Protein AF-A0AAD6D217-F1 (afdb_monomer_lite)

Secondary structure (DSSP, 8-state):
------SSGGG----HHHHHHHHHHHHHHHHHHHHTTSGGGG-TTTSS-TTTTTS----SSPPPEEEEEE-TTT--EEEEE-HHHHHHTTGGGPPTT------------TTSTTS--

Radius of gyration: 23.37 Å; chains: 1; bounding box: 43×24×80 Å

Sequence (117 aa):
MGLDFPTNRNGWQFDLVGLLAVIGESIIDEIVQPLTPSPSTLLPRLLLAPHAFIRPSRRTALLSTPITGAGVYSGATIDSIPYFAAMVHQVDLFQPYEFQGMTIKLKLDRFHLQIAN

pLDDT: mean 70.16, std 13.77, range [34.38, 88.94]

Structure (mmCIF, N/CA/C/O backbone):
data_AF-A0AAD6D217-F1
#
_entry.id   AF-A0AAD6D217-F1
#
loop_
_atom_site.group_PDB
_atom_site.id
_atom_site.type_symbol
_atom_site.label_atom_id
_atom_site.label_alt_id
_atom_site.label_comp_id
_atom_site.label_asym_id
_atom_site.label_entity_id
_atom_site.label_seq_id
_atom_site.pdbx_PDB_ins_code
_atom_site.Cartn_x
_atom_site.Cartn_y
_atom_site.Cartn_z
_atom_site.occupancy
_atom_site.B_iso_or_equiv
_atom_site.auth_seq_id
_atom_site.auth_comp_id
_atom_site.auth_asym_id
_atom_site.auth_atom_id
_atom_site.pdbx_PDB_model_num
ATOM 1 N N . MET A 1 1 ? 22.835 13.083 -36.830 1.00 34.38 1 MET A N 1
ATOM 2 C CA . MET A 1 1 ? 23.386 11.726 -36.633 1.00 34.38 1 MET A CA 1
ATOM 3 C C . MET A 1 1 ? 22.270 10.763 -37.010 1.00 34.38 1 MET A C 1
ATOM 5 O O . MET A 1 1 ? 21.257 10.760 -36.325 1.00 34.38 1 MET A O 1
ATOM 9 N N . GLY A 1 2 ? 22.348 10.151 -38.195 1.00 45.81 2 GLY A N 1
ATOM 10 C CA . GLY A 1 2 ? 21.260 9.356 -38.782 1.00 45.81 2 GLY A CA 1
ATOM 11 C C . GLY A 1 2 ? 21.319 7.902 -38.325 1.00 45.81 2 GLY A C 1
ATOM 12 O O . GLY A 1 2 ? 22.410 7.374 -38.129 1.00 45.81 2 GLY A O 1
ATOM 13 N N . LEU A 1 3 ? 20.156 7.284 -38.122 1.00 45.91 3 LEU A N 1
ATOM 14 C CA . LEU A 1 3 ? 20.045 5.856 -37.836 1.00 45.91 3 LEU A CA 1
ATOM 15 C C . LEU A 1 3 ? 20.315 5.079 -39.131 1.00 45.91 3 LEU A C 1
ATOM 17 O O . LEU A 1 3 ? 19.545 5.191 -40.084 1.00 45.91 3 LEU A O 1
ATOM 21 N N . ASP A 1 4 ? 21.418 4.334 -39.163 1.00 56.88 4 ASP A N 1
ATOM 22 C CA . ASP A 1 4 ? 21.770 3.436 -40.264 1.00 56.88 4 ASP A CA 1
ATOM 23 C C . ASP A 1 4 ? 21.042 2.101 -40.065 1.00 56.88 4 ASP A C 1
ATOM 25 O O . ASP A 1 4 ? 21.301 1.372 -39.103 1.00 56.88 4 ASP A O 1
ATOM 29 N N . PHE A 1 5 ? 20.095 1.788 -40.950 1.00 61.22 5 PHE A N 1
ATOM 30 C CA . PHE A 1 5 ? 19.347 0.533 -40.898 1.00 61.22 5 PHE A CA 1
ATOM 31 C C . PHE A 1 5 ? 20.015 -0.522 -41.794 1.00 61.22 5 PHE A C 1
ATOM 33 O O . PHE A 1 5 ? 20.259 -0.256 -42.975 1.00 61.22 5 PHE A O 1
ATOM 40 N N . PRO A 1 6 ? 20.301 -1.733 -41.281 1.00 66.31 6 PRO A N 1
ATOM 41 C CA . PRO A 1 6 ? 21.005 -2.755 -42.043 1.00 66.31 6 PRO A CA 1
ATOM 42 C C . PRO A 1 6 ? 20.134 -3.322 -43.175 1.00 66.31 6 PRO A C 1
ATOM 44 O O . PRO A 1 6 ? 19.036 -3.832 -42.956 1.00 66.31 6 PRO A O 1
ATOM 47 N N . THR A 1 7 ? 20.665 -3.300 -44.396 1.00 70.75 7 THR A N 1
ATOM 48 C CA . THR A 1 7 ? 20.036 -3.819 -45.628 1.00 70.75 7 THR A CA 1
ATOM 49 C C . THR A 1 7 ? 20.227 -5.327 -45.842 1.00 70.75 7 THR A C 1
ATOM 51 O O . THR A 1 7 ? 19.642 -5.896 -46.761 1.00 70.75 7 THR A O 1
ATOM 54 N N . ASN A 1 8 ? 21.013 -6.002 -44.994 1.00 70.94 8 ASN A N 1
ATOM 55 C CA . ASN A 1 8 ? 21.295 -7.440 -45.068 1.00 70.94 8 ASN A CA 1
ATOM 56 C C . ASN A 1 8 ? 20.898 -8.143 -43.755 1.00 70.94 8 ASN A C 1
ATOM 58 O O . ASN A 1 8 ? 21.164 -7.625 -42.670 1.00 70.94 8 ASN A O 1
ATOM 62 N N . ARG A 1 9 ? 20.312 -9.349 -43.843 1.00 62.12 9 ARG A N 1
ATOM 63 C CA . ARG A 1 9 ? 19.918 -10.195 -42.696 1.00 62.12 9 ARG A CA 1
ATOM 64 C C . ARG A 1 9 ? 21.067 -10.506 -41.729 1.00 62.12 9 ARG A C 1
ATOM 66 O O . ARG A 1 9 ? 20.810 -10.685 -40.547 1.00 62.12 9 ARG A O 1
ATOM 73 N N . ASN A 1 10 ? 22.317 -10.509 -42.193 1.00 65.44 10 ASN A N 1
ATOM 74 C CA . ASN A 1 10 ? 23.490 -10.751 -41.340 1.00 65.44 10 ASN A CA 1
ATOM 75 C C . ASN A 1 10 ? 23.920 -9.527 -40.504 1.00 65.44 10 ASN A C 1
ATOM 77 O O . ASN A 1 10 ? 24.786 -9.659 -39.647 1.00 65.44 10 ASN A O 1
ATOM 81 N N . GLY A 1 11 ? 23.349 -8.343 -40.757 1.00 60.75 11 GLY A N 1
ATOM 82 C CA . GLY A 1 11 ? 23.622 -7.108 -40.007 1.00 60.75 11 GLY A CA 1
ATOM 83 C C . GLY A 1 11 ?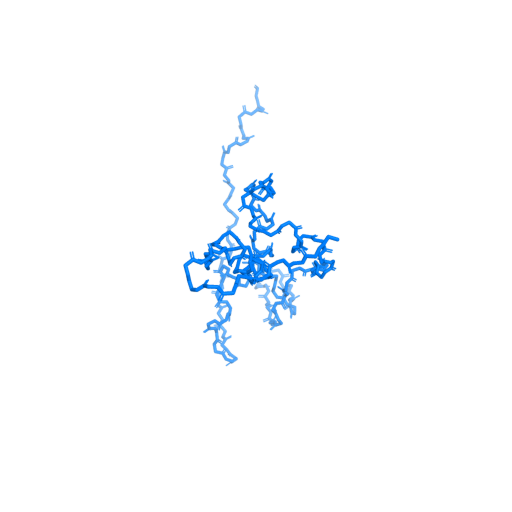 22.617 -6.824 -38.888 1.00 60.75 11 GLY A C 1
ATOM 84 O O . GLY A 1 11 ? 22.680 -5.771 -38.260 1.00 60.75 11 GLY A O 1
ATOM 85 N N . TRP A 1 12 ? 21.664 -7.732 -38.658 1.00 63.09 12 TRP A N 1
ATOM 86 C CA . TRP A 1 12 ? 20.680 -7.606 -37.588 1.00 63.09 12 TRP A CA 1
ATOM 87 C C . TRP A 1 12 ? 21.344 -7.965 -36.259 1.00 63.09 12 TRP A C 1
ATOM 89 O O . TRP A 1 12 ? 21.404 -9.126 -35.865 1.00 63.09 12 TRP A O 1
ATOM 99 N N . GLN A 1 13 ? 21.865 -6.954 -35.573 1.00 64.06 13 GLN A N 1
ATOM 100 C CA . GLN A 1 13 ? 22.275 -7.081 -34.181 1.00 64.06 13 GLN A CA 1
ATOM 101 C C . GLN A 1 13 ? 21.034 -6.978 -33.290 1.00 64.06 13 GLN A C 1
ATOM 103 O O . GLN A 1 13 ? 20.291 -5.999 -33.347 1.00 64.06 13 GLN A O 1
ATOM 108 N N . PHE A 1 14 ? 20.780 -8.015 -32.494 1.00 63.69 14 PHE A N 1
ATOM 109 C CA . PHE A 1 14 ? 19.728 -7.970 -31.489 1.00 63.69 14 PHE A CA 1
ATOM 110 C C . PHE A 1 14 ? 20.190 -7.051 -30.360 1.00 63.69 14 PHE A C 1
ATOM 112 O O . PHE A 1 14 ? 21.090 -7.405 -29.597 1.00 63.69 14 PHE A O 1
ATOM 119 N N . ASP A 1 15 ? 19.595 -5.863 -30.273 1.00 71.44 15 ASP A N 1
ATOM 120 C CA . ASP A 1 15 ? 19.828 -4.931 -29.174 1.00 71.44 15 ASP A CA 1
ATOM 121 C C . ASP A 1 15 ? 19.128 -5.441 -27.905 1.00 71.44 15 ASP A C 1
ATOM 123 O O . ASP A 1 15 ? 18.071 -4.962 -27.493 1.00 71.44 15 ASP A O 1
ATOM 127 N N . LEU A 1 16 ? 19.710 -6.488 -27.313 1.00 73.06 16 LEU A N 1
ATOM 128 C CA . LEU A 1 16 ? 19.253 -7.114 -26.074 1.00 73.06 16 LEU A CA 1
ATOM 129 C C . LEU A 1 16 ? 19.161 -6.090 -24.941 1.00 73.06 16 LEU A C 1
ATOM 131 O O . LEU A 1 16 ? 18.254 -6.170 -24.119 1.00 73.06 16 LEU A O 1
ATOM 135 N N . VAL A 1 17 ? 20.093 -5.136 -24.898 1.00 67.56 17 VAL A N 1
ATOM 136 C CA . VAL A 1 17 ? 20.142 -4.098 -23.865 1.00 67.56 17 VAL A CA 1
ATOM 137 C C . VAL A 1 17 ? 18.995 -3.111 -24.057 1.00 67.56 17 VAL A C 1
ATOM 139 O O . VAL A 1 17 ? 18.313 -2.801 -23.084 1.00 67.56 17 VAL A O 1
ATOM 142 N N . GLY A 1 18 ? 18.716 -2.687 -25.293 1.00 70.88 18 GLY A N 1
ATOM 143 C CA . GLY A 1 18 ? 17.539 -1.881 -25.621 1.00 70.88 18 GLY A CA 1
ATO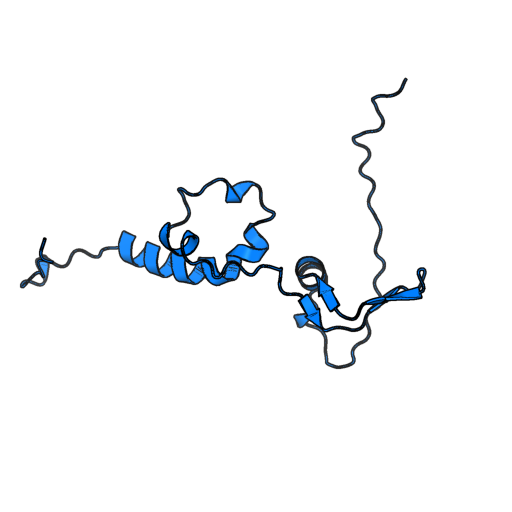M 144 C C . GLY A 1 18 ? 16.226 -2.593 -25.297 1.00 70.88 18 GLY A C 1
ATOM 145 O O . GLY A 1 18 ? 15.333 -1.999 -24.693 1.00 70.88 18 GLY A O 1
ATOM 146 N N . LEU A 1 19 ? 16.119 -3.890 -25.603 1.00 74.12 19 LEU A N 1
ATOM 147 C CA . LEU A 1 19 ? 14.931 -4.682 -25.271 1.00 74.12 19 LEU A CA 1
ATOM 148 C C . LEU A 1 19 ? 14.738 -4.815 -23.757 1.00 74.12 19 LEU A C 1
ATOM 150 O O . LEU A 1 19 ? 13.633 -4.646 -23.247 1.00 74.12 19 LEU A O 1
ATOM 154 N N . LEU A 1 20 ? 15.821 -5.089 -23.033 1.00 75.19 20 LEU A N 1
ATOM 155 C CA . LEU A 1 20 ? 15.809 -5.221 -21.582 1.00 75.19 20 LEU A CA 1
ATOM 156 C C . LEU A 1 20 ? 15.509 -3.877 -20.901 1.00 75.19 20 LEU A C 1
ATOM 158 O O . LEU A 1 20 ? 14.846 -3.860 -19.868 1.00 75.19 20 LEU A O 1
ATOM 162 N N . ALA A 1 21 ? 15.936 -2.758 -21.492 1.00 74.62 21 ALA A N 1
ATOM 163 C CA . ALA A 1 21 ? 15.598 -1.414 -21.034 1.00 74.62 21 ALA A CA 1
ATOM 164 C C . ALA A 1 21 ? 14.101 -1.112 -21.196 1.00 74.62 21 ALA A C 1
ATOM 166 O O . ALA A 1 21 ? 13.470 -0.656 -20.245 1.00 74.62 21 ALA A O 1
ATOM 167 N N . VAL A 1 22 ? 13.513 -1.433 -22.354 1.00 71.19 22 VAL A N 1
ATOM 168 C CA . VAL A 1 22 ? 12.070 -1.253 -22.612 1.00 71.19 22 VAL A CA 1
ATOM 169 C C . VAL A 1 22 ? 11.223 -2.154 -21.708 1.00 71.19 22 VAL A C 1
ATOM 171 O O . VAL A 1 22 ? 10.227 -1.710 -21.139 1.00 71.19 22 VAL A O 1
ATOM 174 N N . ILE 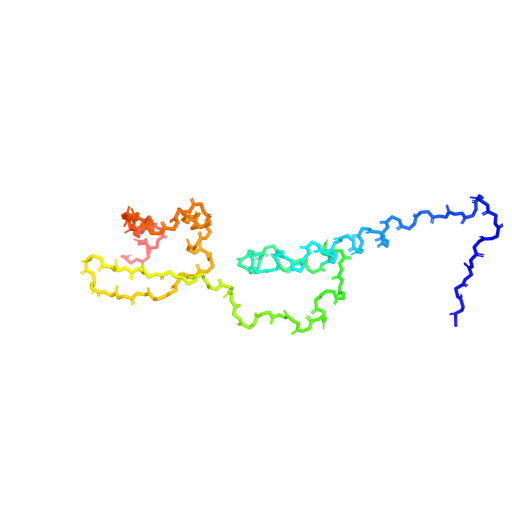A 1 23 ? 11.637 -3.409 -21.515 1.00 76.81 23 ILE A N 1
ATOM 175 C CA . ILE A 1 23 ? 10.979 -4.335 -20.581 1.00 76.81 23 ILE A CA 1
ATOM 176 C C . ILE A 1 23 ? 11.127 -3.832 -19.137 1.00 76.81 23 ILE A C 1
ATOM 178 O O . ILE A 1 23 ? 10.161 -3.833 -18.377 1.00 76.81 23 ILE A O 1
ATOM 182 N N . GLY A 1 24 ? 12.318 -3.362 -18.761 1.00 70.50 24 GLY A N 1
ATOM 183 C CA . GLY A 1 24 ? 12.601 -2.817 -17.436 1.00 70.50 24 GLY A CA 1
ATOM 184 C C . GLY A 1 24 ? 11.783 -1.565 -17.116 1.00 70.50 24 GLY A C 1
ATOM 185 O O . GLY A 1 24 ? 11.299 -1.434 -15.996 1.00 70.50 24 GLY A O 1
ATOM 186 N N . GLU A 1 25 ? 11.571 -0.677 -18.091 1.00 70.38 25 GLU A N 1
ATOM 187 C CA . GLU A 1 25 ? 10.709 0.503 -17.945 1.00 70.38 25 GLU A CA 1
ATOM 188 C C . GLU A 1 25 ? 9.255 0.112 -17.651 1.00 70.38 25 GLU A C 1
ATOM 190 O O . GLU A 1 25 ? 8.661 0.653 -16.719 1.00 70.38 25 GLU A O 1
ATOM 195 N N . SER A 1 26 ? 8.706 -0.868 -18.379 1.00 67.94 26 SER A N 1
ATOM 196 C CA . SER A 1 26 ? 7.332 -1.344 -18.161 1.00 67.94 26 SER A CA 1
ATOM 197 C C . SER A 1 26 ? 7.135 -1.991 -16.791 1.00 67.94 26 SER A C 1
ATOM 199 O O . SER A 1 26 ? 6.060 -1.869 -16.216 1.00 67.94 26 SER A O 1
ATOM 201 N N . ILE A 1 27 ? 8.145 -2.697 -16.279 1.00 68.50 27 ILE A N 1
ATOM 202 C CA . ILE A 1 27 ? 8.057 -3.378 -14.982 1.00 68.50 27 ILE A CA 1
ATOM 203 C C . ILE A 1 27 ? 8.133 -2.356 -13.842 1.00 68.50 27 ILE A C 1
ATOM 205 O O . ILE A 1 27 ? 7.389 -2.461 -12.871 1.00 68.50 27 ILE A O 1
ATOM 209 N N . ILE A 1 28 ? 9.008 -1.350 -13.957 1.00 66.75 28 ILE A N 1
ATOM 210 C CA . ILE A 1 28 ? 9.269 -0.380 -12.885 1.00 66.75 28 ILE A CA 1
ATOM 211 C C . ILE A 1 28 ? 8.071 0.519 -12.570 1.00 66.75 28 ILE A C 1
ATOM 213 O O . ILE A 1 28 ? 7.894 0.866 -11.402 1.00 66.75 28 ILE A O 1
ATOM 217 N N . ASP A 1 29 ? 7.231 0.848 -13.553 1.00 67.50 29 ASP A N 1
ATOM 218 C CA . ASP A 1 29 ? 6.043 1.692 -13.340 1.00 67.50 29 ASP A CA 1
ATOM 219 C C . ASP A 1 29 ? 5.062 1.085 -12.314 1.00 67.50 29 ASP A C 1
ATOM 221 O O . ASP A 1 29 ? 4.456 1.798 -11.510 1.00 67.50 29 ASP A O 1
ATOM 225 N N . GLU A 1 30 ? 4.978 -0.246 -12.261 1.00 66.38 30 GLU A N 1
ATOM 226 C CA . GLU A 1 30 ? 4.110 -0.970 -11.330 1.00 66.38 30 GLU A CA 1
ATOM 227 C C . GLU A 1 30 ? 4.755 -1.149 -9.944 1.00 66.38 30 GLU A C 1
ATOM 229 O O . GLU A 1 30 ? 4.106 -0.969 -8.911 1.00 66.38 30 GLU A O 1
ATOM 234 N N . ILE A 1 31 ? 6.060 -1.439 -9.897 1.00 66.38 31 ILE A N 1
ATOM 235 C CA . ILE A 1 31 ? 6.748 -1.834 -8.655 1.00 66.38 31 ILE A CA 1
ATOM 236 C C . ILE A 1 31 ? 7.436 -0.681 -7.907 1.00 66.38 31 ILE A C 1
ATOM 238 O O . ILE A 1 31 ? 7.905 -0.875 -6.786 1.00 66.38 31 ILE A O 1
ATOM 242 N N . VAL A 1 32 ? 7.476 0.537 -8.458 1.00 66.31 32 VAL A N 1
ATOM 243 C CA . VAL A 1 32 ? 8.159 1.694 -7.836 1.00 66.31 32 VAL A CA 1
ATOM 244 C C . VAL A 1 32 ? 7.639 2.031 -6.428 1.00 66.31 32 VAL A C 1
ATOM 246 O O . VAL A 1 32 ? 8.408 2.404 -5.538 1.00 66.31 32 VAL A O 1
ATOM 249 N N . GLN A 1 33 ? 6.336 1.862 -6.196 1.00 65.00 33 GLN A N 1
ATOM 250 C CA . GLN A 1 33 ? 5.672 2.152 -4.922 1.00 65.00 33 GLN A CA 1
ATOM 251 C C . GLN A 1 33 ? 6.099 1.192 -3.790 1.00 65.00 33 GLN A C 1
ATOM 253 O O . GLN A 1 33 ? 6.558 1.684 -2.755 1.00 65.00 33 GLN A O 1
ATOM 258 N N . PRO A 1 34 ? 6.035 -0.147 -3.962 1.00 63.97 34 PRO A N 1
ATOM 259 C CA . PRO A 1 34 ? 6.553 -1.095 -2.972 1.00 63.97 34 PRO A CA 1
ATOM 260 C C . PRO A 1 34 ? 8.084 -1.132 -2.876 1.00 63.97 34 PRO A C 1
ATOM 262 O O . PRO A 1 34 ? 8.599 -1.546 -1.839 1.00 63.97 34 PRO A O 1
ATOM 265 N N . LEU A 1 35 ? 8.823 -0.695 -3.905 1.00 63.34 35 LEU A N 1
ATOM 266 C CA . LEU A 1 35 ? 10.291 -0.643 -3.870 1.00 63.34 35 LEU A CA 1
ATOM 267 C C . LEU A 1 35 ? 10.835 0.498 -3.013 1.00 63.34 35 LEU A C 1
ATOM 269 O O . LEU A 1 35 ? 11.832 0.295 -2.329 1.00 63.34 35 LEU A O 1
ATOM 273 N N . THR A 1 36 ? 10.172 1.657 -2.993 1.00 63.09 36 THR A N 1
ATOM 274 C CA . THR A 1 36 ? 10.616 2.863 -2.266 1.00 63.09 36 THR A CA 1
ATOM 275 C C . THR A 1 36 ? 11.004 2.658 -0.783 1.00 63.09 36 THR A C 1
ATOM 277 O O . THR A 1 36 ? 11.977 3.282 -0.359 1.00 63.09 36 THR A O 1
ATOM 280 N N . PRO A 1 37 ? 10.336 1.817 0.037 1.00 70.19 37 PRO A N 1
ATOM 281 C CA . PRO A 1 37 ? 10.778 1.551 1.414 1.00 70.19 37 PRO A CA 1
ATOM 282 C C . PRO A 1 37 ? 12.064 0.715 1.516 1.00 70.19 37 PRO A C 1
ATOM 284 O O . PRO A 1 37 ? 12.644 0.624 2.597 1.00 70.19 37 PRO A O 1
ATOM 287 N N . SER A 1 38 ? 12.506 0.069 0.433 1.00 70.44 38 SER A N 1
ATOM 288 C CA . SER A 1 38 ? 13.667 -0.816 0.466 1.00 70.44 38 SER A CA 1
ATOM 289 C C . SER A 1 38 ? 14.986 -0.028 0.378 1.00 70.44 38 SER A C 1
ATOM 291 O O . SER A 1 38 ? 15.122 0.879 -0.450 1.00 70.44 38 SER A O 1
ATOM 293 N N . PRO A 1 39 ? 16.015 -0.392 1.164 1.00 62.44 39 PRO A N 1
ATOM 294 C CA . PRO A 1 39 ? 17.336 0.236 1.079 1.00 62.44 39 PRO A CA 1
ATOM 295 C C . PRO A 1 39 ? 18.054 -0.033 -0.259 1.00 62.44 39 PRO A C 1
ATOM 297 O O . PRO A 1 39 ? 18.961 0.708 -0.632 1.00 62.44 39 PRO A O 1
ATOM 300 N N . SER A 1 40 ? 17.619 -1.037 -1.029 1.00 61.81 40 SER A N 1
ATOM 301 C CA . SER A 1 40 ? 18.109 -1.337 -2.384 1.00 61.81 40 SER A CA 1
ATOM 302 C C . SER A 1 40 ? 17.716 -0.300 -3.444 1.00 61.81 40 SER A C 1
ATOM 304 O O . SER A 1 40 ? 18.297 -0.292 -4.527 1.00 61.81 40 SER A O 1
ATOM 306 N N . THR A 1 41 ? 16.792 0.617 -3.141 1.00 58.69 41 THR A N 1
ATOM 307 C CA . THR A 1 41 ? 16.382 1.710 -4.050 1.00 58.69 41 THR A CA 1
ATOM 308 C C . THR A 1 41 ? 17.505 2.727 -4.306 1.00 58.69 41 THR A C 1
ATOM 310 O O . THR A 1 41 ? 17.449 3.492 -5.265 1.00 58.69 41 THR A O 1
ATOM 313 N N . LEU A 1 42 ? 18.562 2.718 -3.483 1.00 60.28 42 LEU A N 1
ATOM 314 C CA . LEU A 1 42 ? 19.766 3.541 -3.650 1.00 60.28 42 LEU A CA 1
ATOM 315 C C . LEU A 1 42 ? 20.697 3.069 -4.779 1.00 60.28 42 LEU A C 1
ATOM 317 O O . LEU A 1 42 ? 21.738 3.688 -4.990 1.00 60.28 42 LEU A O 1
ATOM 321 N N . LEU A 1 43 ? 20.354 2.000 -5.506 1.00 61.78 43 LEU A N 1
ATOM 322 C CA . LEU A 1 43 ? 21.070 1.537 -6.697 1.00 61.78 43 LEU A CA 1
ATOM 323 C C . LEU A 1 43 ? 20.368 2.014 -7.982 1.00 61.78 43 LEU A C 1
ATOM 325 O O . LEU A 1 43 ? 19.710 1.227 -8.661 1.00 61.78 43 LEU A O 1
ATOM 329 N N . PRO A 1 44 ? 20.563 3.278 -8.406 1.00 54.25 44 PRO A N 1
ATOM 330 C CA . PRO A 1 44 ? 20.032 3.775 -9.673 1.00 54.25 44 PRO A CA 1
ATOM 331 C C . PRO A 1 44 ? 20.709 3.139 -10.901 1.00 54.25 44 PRO A C 1
ATOM 333 O O . PRO A 1 44 ? 20.261 3.357 -12.017 1.00 54.25 44 PRO A O 1
ATOM 336 N N . ARG A 1 45 ? 21.795 2.367 -10.724 1.00 52.97 45 ARG A N 1
ATOM 337 C CA . ARG A 1 45 ? 22.621 1.822 -11.821 1.00 52.97 45 ARG A CA 1
ATOM 338 C C . ARG A 1 45 ? 22.253 0.403 -12.281 1.00 52.97 45 ARG A C 1
ATOM 340 O O . ARG A 1 45 ? 22.743 -0.011 -13.323 1.00 52.97 45 ARG A O 1
ATOM 347 N N . LEU A 1 46 ? 21.426 -0.330 -11.530 1.00 53.41 46 LEU A N 1
ATOM 348 C CA . LEU A 1 46 ? 20.892 -1.648 -11.934 1.00 53.41 46 LEU A CA 1
ATOM 349 C C . LEU A 1 46 ? 19.466 -1.560 -12.490 1.00 53.41 46 LEU A C 1
ATOM 351 O O . LEU A 1 46 ? 18.985 -2.504 -13.112 1.00 53.41 46 LEU A O 1
ATOM 355 N N . LEU A 1 47 ? 18.790 -0.431 -12.269 1.00 59.38 47 LEU A N 1
ATOM 356 C CA . LEU A 1 47 ? 17.491 -0.163 -12.860 1.00 59.38 47 LEU A CA 1
ATOM 357 C C . LEU A 1 47 ? 17.695 0.163 -14.336 1.00 59.38 47 LEU A C 1
ATOM 359 O O . LEU A 1 47 ? 18.233 1.204 -14.703 1.00 59.38 47 LEU A O 1
ATOM 363 N N . LEU A 1 48 ? 17.263 -0.779 -15.164 1.00 57.78 48 LEU A N 1
ATOM 364 C CA . LEU A 1 48 ? 17.415 -0.844 -16.616 1.00 57.78 48 LEU A CA 1
ATOM 365 C C . LEU A 1 48 ? 16.899 0.367 -17.411 1.00 57.78 48 LEU A C 1
ATOM 367 O O . LEU A 1 48 ? 17.143 0.447 -18.610 1.00 57.78 48 LEU A O 1
ATOM 371 N N . ALA A 1 49 ? 16.246 1.330 -16.763 1.00 59.59 49 ALA A N 1
ATOM 372 C CA . ALA A 1 49 ? 15.653 2.493 -17.403 1.00 59.59 49 ALA A CA 1
ATOM 373 C C . ALA A 1 49 ? 15.914 3.776 -16.587 1.00 59.59 49 ALA A C 1
ATOM 375 O O . ALA A 1 49 ? 15.150 4.103 -15.676 1.00 59.59 49 ALA A O 1
ATOM 376 N N . PRO A 1 50 ? 16.951 4.564 -16.925 1.00 50.28 50 PRO A N 1
ATOM 377 C CA . PRO A 1 50 ? 17.181 5.869 -16.303 1.00 50.28 50 PRO A CA 1
ATOM 378 C C . PRO A 1 50 ? 16.076 6.894 -16.633 1.00 50.28 50 PRO A C 1
ATOM 380 O O . PRO A 1 50 ? 15.872 7.836 -15.872 1.00 50.28 50 PRO A O 1
ATOM 383 N N . HIS A 1 51 ? 15.334 6.708 -17.736 1.00 53.62 51 HIS A N 1
ATOM 384 C CA . HIS A 1 51 ? 14.259 7.612 -18.178 1.00 53.62 51 HIS A CA 1
ATOM 385 C C . HIS A 1 51 ? 12.911 7.391 -17.474 1.00 53.62 51 HIS A C 1
ATOM 387 O O . HIS A 1 51 ? 12.154 8.350 -17.319 1.00 53.62 51 HIS A O 1
ATOM 393 N N . ALA A 1 52 ? 12.641 6.185 -16.961 1.00 50.72 52 ALA A N 1
ATOM 394 C CA . ALA A 1 52 ? 11.464 5.917 -16.127 1.00 50.72 52 ALA A CA 1
ATOM 395 C C . ALA A 1 52 ? 11.474 6.772 -14.846 1.00 50.72 52 ALA A C 1
ATOM 397 O O . ALA A 1 52 ? 10.432 7.176 -14.340 1.00 50.72 52 ALA A O 1
ATOM 398 N N . PHE A 1 53 ? 12.669 7.126 -14.364 1.00 50.72 53 PHE A N 1
ATOM 399 C CA . PHE A 1 53 ? 12.866 8.015 -13.220 1.00 50.72 53 PHE A CA 1
ATOM 400 C C . PHE A 1 53 ? 12.586 9.497 -13.533 1.00 50.72 53 PHE A C 1
ATOM 402 O O . PHE A 1 53 ? 12.368 10.286 -12.614 1.00 50.72 53 PHE A O 1
ATOM 409 N N . ILE A 1 54 ? 12.610 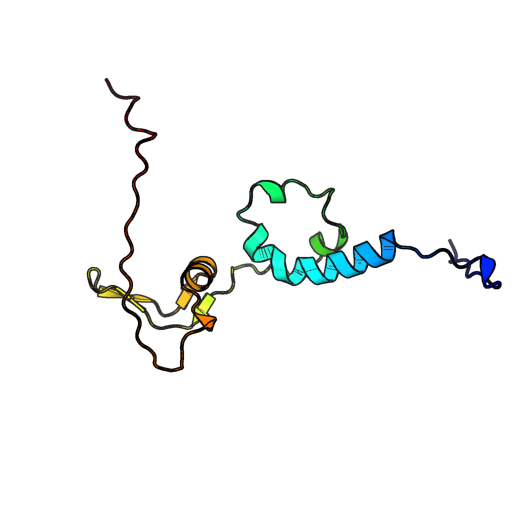9.879 -14.816 1.00 51.53 54 ILE A N 1
ATOM 410 C CA . ILE A 1 54 ? 12.397 11.254 -15.300 1.00 51.53 54 ILE A CA 1
ATOM 411 C C . ILE A 1 54 ? 10.918 11.502 -15.634 1.00 51.53 54 ILE A C 1
ATOM 413 O O . ILE A 1 54 ? 10.505 12.658 -15.713 1.00 51.53 54 ILE A O 1
ATOM 417 N N . ARG A 1 55 ? 10.081 10.460 -15.767 1.00 50.25 55 ARG A N 1
ATOM 418 C CA . ARG A 1 55 ? 8.624 10.644 -15.800 1.00 50.25 55 ARG A CA 1
ATOM 419 C C . ARG A 1 55 ? 8.143 11.075 -14.411 1.00 50.25 55 ARG A C 1
ATOM 421 O O . ARG A 1 55 ? 8.203 10.291 -13.466 1.00 50.25 55 ARG A O 1
ATOM 428 N N . PRO A 1 56 ? 7.609 12.298 -14.260 1.00 47.00 56 PRO A N 1
ATOM 429 C CA . PRO A 1 56 ? 7.163 12.812 -12.976 1.00 47.00 56 PRO A CA 1
ATOM 430 C C . PRO A 1 56 ? 5.741 12.330 -12.652 1.00 47.00 56 PRO A C 1
ATOM 432 O O . PRO A 1 56 ? 5.021 12.997 -11.922 1.00 47.00 56 PRO A O 1
ATOM 435 N N . SER A 1 57 ? 5.317 11.162 -13.146 1.00 53.41 57 SER A N 1
ATOM 436 C CA . SER A 1 57 ? 4.117 10.476 -12.651 1.00 53.41 57 SER A CA 1
ATOM 437 C C . SER A 1 57 ? 4.421 9.699 -11.369 1.00 53.41 57 SER A C 1
ATOM 439 O O . SER A 1 57 ? 3.790 8.684 -11.075 1.00 53.41 57 SER A O 1
ATOM 441 N N . ARG A 1 58 ? 5.388 10.177 -10.572 1.00 57.31 58 ARG A N 1
ATOM 442 C CA . ARG A 1 58 ? 5.553 9.734 -9.193 1.00 57.31 58 ARG A CA 1
ATOM 443 C C . ARG A 1 58 ? 4.232 10.029 -8.499 1.00 57.31 58 ARG A C 1
ATOM 445 O O . ARG A 1 58 ? 3.904 11.193 -8.270 1.00 57.31 58 ARG A O 1
ATOM 452 N N . ARG A 1 59 ? 3.466 8.983 -8.184 1.00 56.03 59 ARG A N 1
ATOM 453 C CA . ARG A 1 59 ? 2.253 9.151 -7.388 1.00 56.03 59 ARG A CA 1
ATOM 454 C C . ARG A 1 59 ? 2.651 9.850 -6.092 1.00 56.03 59 ARG A C 1
ATOM 456 O O . ARG A 1 59 ? 3.519 9.374 -5.364 1.00 56.03 59 ARG A O 1
ATOM 463 N N . THR A 1 60 ? 2.049 11.010 -5.843 1.00 60.25 60 THR A N 1
ATOM 464 C CA . THR A 1 60 ? 2.323 11.841 -4.662 1.00 60.25 60 THR A CA 1
ATOM 465 C C . THR A 1 60 ? 1.985 11.103 -3.365 1.00 60.25 60 THR A C 1
ATOM 467 O O . THR A 1 60 ? 2.554 11.401 -2.320 1.00 60.25 60 THR A O 1
ATOM 470 N N . ALA A 1 61 ? 1.100 10.108 -3.447 1.00 64.75 61 ALA A N 1
ATOM 471 C CA . ALA A 1 61 ? 0.735 9.222 -2.359 1.00 64.75 61 ALA A CA 1
ATOM 472 C C . ALA A 1 61 ? 0.690 7.765 -2.835 1.00 64.75 61 ALA A C 1
ATOM 474 O O . ALA A 1 61 ? 0.388 7.479 -3.996 1.00 64.75 61 ALA A O 1
ATOM 475 N N . LEU A 1 62 ? 0.976 6.849 -1.911 1.00 72.25 62 LEU A N 1
ATOM 476 C CA . LEU A 1 62 ? 0.738 5.420 -2.094 1.00 72.25 62 LEU A CA 1
ATOM 477 C C . LEU A 1 62 ? -0.760 5.169 -2.313 1.00 72.25 62 LEU A C 1
ATOM 479 O O . LEU A 1 62 ? -1.594 5.843 -1.706 1.00 72.25 62 LEU A O 1
ATOM 483 N N . LEU A 1 63 ? -1.098 4.202 -3.169 1.00 74.88 63 LEU A N 1
ATOM 484 C CA . LEU A 1 63 ? -2.489 3.824 -3.412 1.00 74.88 63 LEU A CA 1
ATOM 485 C C . LEU A 1 63 ? -3.153 3.381 -2.096 1.00 74.88 63 LEU A C 1
ATOM 487 O O . LEU A 1 63 ? -2.672 2.466 -1.433 1.00 74.88 63 LEU A O 1
ATOM 491 N N . SER A 1 64 ? -4.243 4.039 -1.710 1.00 79.56 64 SER A N 1
ATOM 492 C CA . SER A 1 64 ? -5.059 3.624 -0.566 1.00 79.56 64 SER A CA 1
ATOM 493 C C . SER A 1 64 ? -6.259 2.841 -1.079 1.00 79.56 64 SER A C 1
ATOM 495 O O . SER A 1 64 ? -6.883 3.253 -2.060 1.00 79.56 64 SER A O 1
ATOM 497 N N . THR A 1 65 ? -6.577 1.724 -0.430 1.00 83.69 65 THR A N 1
ATOM 498 C CA . THR A 1 65 ? -7.744 0.911 -0.797 1.00 83.69 65 THR A CA 1
ATOM 499 C C . THR A 1 65 ? -8.946 1.397 0.012 1.00 83.69 65 THR A C 1
ATOM 501 O O . THR A 1 65 ? -8.841 1.463 1.242 1.00 83.69 65 THR A O 1
ATOM 504 N N . PRO A 1 66 ? -10.068 1.778 -0.630 1.00 84.00 66 PRO A N 1
ATOM 505 C CA . PRO A 1 66 ? -11.258 2.229 0.080 1.00 84.00 66 PRO A CA 1
ATOM 506 C C . PRO A 1 66 ? -11.902 1.041 0.797 1.00 84.00 66 PRO A C 1
ATOM 508 O O . PRO A 1 66 ? -12.390 0.107 0.166 1.00 84.00 66 PRO A O 1
ATOM 511 N N . ILE A 1 67 ? -11.878 1.069 2.125 1.00 83.81 67 ILE A N 1
ATOM 512 C CA . ILE A 1 67 ? -12.470 0.042 2.981 1.00 83.81 67 ILE A CA 1
ATOM 513 C C . ILE A 1 67 ? -12.789 0.670 4.329 1.00 83.81 67 ILE A C 1
ATOM 515 O O . ILE A 1 67 ? -11.995 1.435 4.876 1.00 83.81 67 ILE A O 1
ATOM 519 N N . THR A 1 68 ? -13.956 0.339 4.867 1.00 85.25 68 THR A N 1
ATOM 520 C CA . THR A 1 68 ? -14.377 0.823 6.177 1.00 85.25 68 THR A CA 1
ATOM 521 C C . THR A 1 68 ? -13.853 -0.121 7.253 1.00 85.25 68 THR A C 1
ATOM 523 O O . THR A 1 68 ? -14.296 -1.262 7.367 1.00 85.25 68 THR A O 1
ATOM 526 N N . GLY A 1 69 ? -12.896 0.355 8.043 1.00 85.31 69 GLY A N 1
ATOM 527 C CA . GLY A 1 69 ? -12.353 -0.343 9.203 1.00 85.31 69 GLY A CA 1
ATOM 528 C C . GLY A 1 69 ? -12.771 0.339 10.502 1.00 85.31 69 GLY A C 1
ATOM 529 O O . GLY A 1 69 ? -12.828 1.564 10.580 1.00 85.31 69 GLY A O 1
ATOM 530 N N . ALA A 1 70 ? -13.028 -0.453 11.542 1.00 87.19 70 ALA A N 1
ATOM 531 C CA . ALA A 1 70 ? -13.324 0.050 12.879 1.00 87.19 70 ALA A CA 1
ATOM 532 C C . ALA A 1 70 ? -12.378 -0.581 13.908 1.00 87.19 70 ALA A C 1
ATOM 534 O O . ALA A 1 70 ? -12.258 -1.803 14.011 1.00 87.19 70 ALA A O 1
ATOM 535 N N . GLY A 1 71 ? -11.700 0.256 14.689 1.00 85.06 71 GLY A N 1
ATOM 536 C CA . GLY A 1 71 ? -10.859 -0.184 15.792 1.00 85.06 71 GLY A CA 1
ATOM 537 C C . GLY A 1 71 ? -11.710 -0.559 16.999 1.00 85.06 71 GLY A C 1
ATOM 538 O O . GLY A 1 71 ? -12.223 0.323 17.676 1.00 85.06 71 GLY A O 1
ATOM 539 N N . VAL A 1 72 ? -11.804 -1.851 17.322 1.00 84.31 72 VAL A N 1
ATOM 540 C CA . VAL A 1 72 ? -12.637 -2.361 18.433 1.00 84.31 72 VAL A CA 1
ATOM 541 C C . VAL A 1 72 ? -12.296 -1.704 19.776 1.00 84.31 72 VAL A C 1
ATOM 543 O O . VAL A 1 72 ? -13.189 -1.312 20.519 1.00 84.31 72 VAL A O 1
ATOM 546 N N . TYR A 1 73 ? -11.004 -1.549 20.079 1.00 82.44 73 TYR A N 1
ATOM 547 C CA . TYR A 1 73 ? -10.548 -0.971 21.350 1.00 82.44 73 TYR A CA 1
ATOM 548 C C . TYR A 1 73 ? -10.445 0.557 21.334 1.00 82.44 73 TYR A C 1
ATOM 550 O O . TYR A 1 73 ? -10.584 1.190 22.374 1.00 82.44 73 TYR A O 1
ATOM 558 N N . SER A 1 74 ? -10.175 1.151 20.168 1.00 82.94 74 SER A N 1
ATOM 559 C CA . SER A 1 74 ? -9.966 2.599 20.040 1.00 82.94 74 SER A CA 1
ATOM 560 C C . SER A 1 74 ? -11.238 3.360 19.665 1.00 82.94 74 SER A C 1
ATOM 562 O O . SER A 1 74 ? -11.247 4.583 19.761 1.00 82.94 74 SER A O 1
ATOM 564 N N . GLY A 1 75 ? -12.264 2.680 19.147 1.00 84.12 75 GLY A N 1
ATOM 565 C CA . GLY A 1 75 ? -13.443 3.299 18.535 1.00 84.12 75 GLY A CA 1
ATOM 566 C C . GLY A 1 75 ? -13.159 4.085 17.247 1.00 84.12 75 GLY A C 1
ATOM 567 O O . GLY A 1 75 ? -14.079 4.663 16.680 1.00 84.12 75 GLY A O 1
ATOM 568 N N . ALA A 1 76 ? -11.907 4.131 16.781 1.00 86.31 76 ALA A N 1
ATOM 569 C CA . ALA A 1 76 ? -11.516 4.882 15.595 1.00 86.31 76 ALA A CA 1
ATOM 570 C C . ALA A 1 76 ? -12.064 4.219 14.326 1.00 86.31 76 ALA A C 1
ATOM 572 O O . ALA A 1 76 ? -11.901 3.010 14.141 1.00 86.31 76 ALA A O 1
ATOM 573 N N . THR A 1 77 ? -12.672 5.010 13.447 1.00 88.94 77 THR A N 1
ATOM 574 C CA . THR A 1 77 ? -13.093 4.575 12.115 1.00 88.94 77 THR A CA 1
ATOM 575 C C . THR A 1 77 ? -12.092 5.058 11.075 1.00 88.94 77 THR A C 1
ATOM 577 O O . THR A 1 77 ? -11.612 6.191 11.133 1.00 88.94 77 THR A O 1
ATOM 580 N N . ILE A 1 78 ? -11.758 4.186 10.133 1.00 87.19 78 ILE A N 1
ATOM 581 C CA . ILE A 1 78 ? -10.924 4.498 8.977 1.00 87.19 78 ILE A CA 1
ATOM 582 C C . ILE A 1 78 ? -11.711 4.164 7.716 1.00 87.19 78 ILE A C 1
ATOM 584 O O . ILE A 1 78 ? -12.274 3.080 7.608 1.00 87.19 78 ILE A O 1
ATOM 588 N N . ASP A 1 79 ? -11.733 5.090 6.764 1.00 88.56 79 ASP A N 1
ATOM 589 C CA . ASP A 1 79 ? -12.465 4.911 5.501 1.00 88.56 79 ASP A CA 1
ATOM 590 C C . ASP A 1 79 ? -11.561 4.403 4.367 1.00 88.56 79 ASP A C 1
ATOM 592 O O . ASP A 1 79 ? -12.010 4.121 3.255 1.00 88.56 79 ASP A O 1
ATOM 596 N N . SER A 1 80 ? -10.257 4.288 4.633 1.00 87.19 80 SER A N 1
ATOM 597 C CA . SER A 1 80 ? -9.303 3.701 3.702 1.00 87.19 80 SER A CA 1
ATOM 598 C C . SER A 1 80 ? -8.135 3.051 4.438 1.00 87.19 80 SER A C 1
ATOM 600 O O . SER A 1 80 ? -7.725 3.516 5.506 1.00 87.19 80 SER A O 1
ATOM 602 N N . ILE A 1 81 ? -7.594 1.979 3.857 1.00 87.31 81 ILE A N 1
ATOM 603 C CA . ILE A 1 81 ? -6.412 1.284 4.367 1.00 87.31 81 ILE A CA 1
ATOM 604 C C . ILE A 1 81 ? -5.192 1.641 3.499 1.00 87.31 81 ILE A C 1
ATOM 606 O O . ILE A 1 81 ? -5.241 1.475 2.275 1.00 87.31 81 ILE A O 1
ATOM 610 N N . PRO A 1 82 ? -4.069 2.073 4.113 1.00 85.56 82 PRO A N 1
ATOM 611 C CA . PRO A 1 82 ? -2.823 2.345 3.398 1.00 85.56 82 PRO A CA 1
ATOM 612 C C . PRO A 1 82 ? -2.290 1.125 2.634 1.00 85.56 82 PRO A C 1
ATOM 614 O O . PRO A 1 82 ? -2.384 0.002 3.124 1.00 85.56 82 PRO A O 1
ATOM 617 N N . TYR A 1 83 ? -1.622 1.357 1.499 1.00 84.12 83 TYR A N 1
ATOM 618 C CA . TYR A 1 83 ? -1.063 0.325 0.608 1.00 84.12 83 TYR A CA 1
ATOM 619 C C . TYR A 1 83 ? -0.411 -0.875 1.317 1.00 84.12 83 TYR A C 1
ATOM 621 O O . TYR A 1 83 ? -0.787 -2.019 1.082 1.00 84.12 83 TYR A O 1
ATOM 629 N N . PHE A 1 84 ? 0.553 -0.637 2.216 1.00 84.06 84 PHE A N 1
ATOM 630 C CA . PHE A 1 84 ? 1.271 -1.728 2.889 1.00 84.06 84 PHE A CA 1
ATOM 631 C C . PHE A 1 84 ? 0.386 -2.531 3.836 1.00 84.06 84 PHE A C 1
ATOM 633 O O . PHE A 1 84 ? 0.545 -3.744 3.931 1.00 84.06 84 PHE A O 1
ATOM 640 N N . ALA A 1 85 ? -0.552 -1.874 4.517 1.00 84.50 85 ALA A N 1
ATOM 641 C CA . ALA A 1 85 ? -1.513 -2.572 5.356 1.00 84.50 85 ALA A CA 1
ATOM 642 C C . ALA A 1 85 ? -2.456 -3.416 4.486 1.00 84.50 85 ALA A C 1
ATOM 644 O O . ALA A 1 85 ? -2.688 -4.577 4.8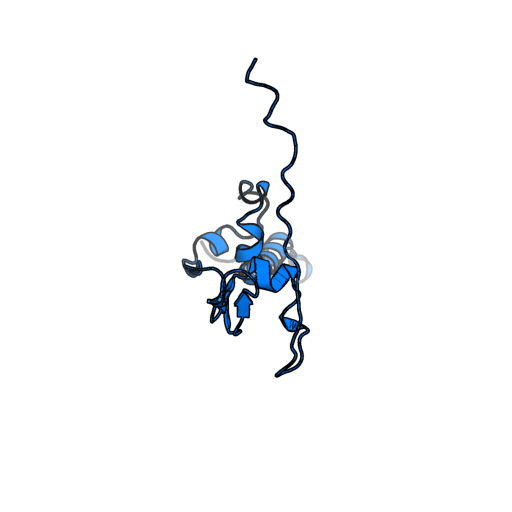07 1.00 84.50 85 ALA A O 1
ATOM 645 N N . ALA A 1 86 ? -2.905 -2.888 3.342 1.00 86.31 86 ALA A N 1
ATOM 646 C CA . ALA A 1 86 ? -3.725 -3.642 2.399 1.00 86.31 86 ALA A CA 1
ATOM 647 C C . ALA A 1 86 ? -2.983 -4.871 1.849 1.00 86.31 86 ALA A C 1
ATOM 649 O O . ALA A 1 86 ? -3.549 -5.959 1.793 1.00 86.31 86 ALA A O 1
ATOM 650 N N . MET A 1 87 ? -1.694 -4.718 1.529 1.00 85.31 87 MET A N 1
ATOM 651 C CA . MET A 1 87 ? -0.831 -5.795 1.040 1.00 85.31 87 MET A CA 1
ATOM 652 C C . MET A 1 87 ? -0.594 -6.883 2.097 1.00 85.31 87 MET A C 1
ATOM 654 O O . MET A 1 87 ? -0.745 -8.065 1.806 1.00 85.31 87 MET A O 1
ATOM 658 N N . VAL A 1 88 ? -0.237 -6.504 3.331 1.00 87.31 88 VAL A N 1
ATOM 659 C CA . VAL A 1 88 ? 0.005 -7.459 4.433 1.00 87.31 88 VAL A CA 1
ATOM 660 C C . VAL A 1 88 ? -1.261 -8.239 4.773 1.00 87.31 88 VAL A C 1
ATOM 662 O O . VAL A 1 88 ? -1.193 -9.430 5.066 1.00 87.31 88 VAL A O 1
ATOM 665 N N . HIS A 1 89 ? -2.409 -7.570 4.721 1.00 86.44 89 HIS A N 1
ATOM 666 C CA . HIS A 1 89 ? -3.702 -8.168 5.025 1.00 86.44 89 HIS A CA 1
ATOM 667 C C . HIS A 1 89 ? -4.398 -8.787 3.810 1.00 86.44 89 HIS A C 1
ATOM 669 O O . HIS A 1 89 ? -5.485 -9.325 3.973 1.00 86.44 89 HIS A O 1
ATOM 675 N N . GLN A 1 90 ? -3.769 -8.744 2.629 1.00 86.81 90 GLN A N 1
ATOM 676 C CA . GLN A 1 90 ? -4.290 -9.294 1.375 1.00 86.81 90 GLN A CA 1
ATOM 677 C C . GLN A 1 90 ? -5.743 -8.880 1.101 1.00 86.81 90 GLN A C 1
ATOM 679 O O . GLN A 1 90 ? -6.583 -9.711 0.764 1.00 86.81 90 GLN A O 1
ATOM 684 N N . VAL A 1 91 ? -6.030 -7.584 1.250 1.00 84.44 91 VAL A N 1
ATOM 685 C CA . VAL A 1 91 ? -7.395 -7.029 1.156 1.00 84.44 91 VAL A CA 1
ATOM 686 C C . VAL A 1 91 ? -8.059 -7.337 -0.192 1.00 84.44 91 VAL A C 1
ATOM 688 O O . VAL A 1 91 ? -9.274 -7.493 -0.251 1.00 84.44 91 VAL A O 1
ATOM 691 N N . ASP A 1 92 ? -7.271 -7.510 -1.255 1.00 83.00 92 ASP A N 1
ATOM 692 C CA . ASP A 1 92 ? -7.757 -7.880 -2.591 1.00 83.00 92 ASP A CA 1
ATOM 693 C C . ASP A 1 92 ? -8.433 -9.264 -2.649 1.00 83.00 92 ASP A C 1
ATOM 695 O O . ASP A 1 92 ? -9.157 -9.559 -3.598 1.00 83.00 92 ASP A O 1
ATOM 699 N N . LEU A 1 93 ? -8.199 -10.127 -1.654 1.00 86.94 93 LEU A N 1
ATOM 700 C CA . LEU A 1 93 ? -8.812 -11.455 -1.563 1.00 86.94 93 LEU A CA 1
ATOM 701 C C . LEU A 1 93 ? -10.169 -11.445 -0.851 1.00 86.94 93 LEU A C 1
ATOM 703 O O . LEU A 1 93 ? -10.836 -12.481 -0.825 1.00 86.94 93 LEU A O 1
ATOM 707 N N . PHE A 1 94 ? -10.579 -10.319 -0.263 1.00 86.19 94 PHE A N 1
ATOM 708 C CA . PHE A 1 94 ? -11.836 -10.244 0.476 1.00 86.19 94 PHE A CA 1
ATOM 709 C C . PHE A 1 94 ? -13.029 -10.227 -0.465 1.00 86.19 94 PHE A C 1
ATOM 711 O O . PHE A 1 94 ? -13.046 -9.541 -1.491 1.00 86.19 94 PHE A O 1
ATOM 718 N N . GLN A 1 95 ? -14.069 -10.961 -0.087 1.00 85.44 95 GLN A N 1
ATOM 719 C CA . GLN A 1 95 ? -15.339 -10.884 -0.785 1.00 85.44 95 GLN A CA 1
ATOM 720 C C . GLN A 1 95 ? -16.058 -9.572 -0.439 1.00 85.44 95 GLN A C 1
ATOM 722 O O . GLN A 1 95 ? -15.896 -9.028 0.659 1.00 85.44 95 GLN A O 1
ATOM 727 N N . PRO A 1 96 ? -16.896 -9.045 -1.348 1.00 83.81 96 PRO A N 1
ATOM 728 C CA . PRO A 1 96 ? -17.744 -7.904 -1.031 1.00 83.81 96 PRO A CA 1
ATOM 729 C C . PRO A 1 96 ? -18.570 -8.175 0.235 1.00 83.81 96 PRO A C 1
ATOM 731 O O . PRO A 1 96 ? -19.245 -9.199 0.323 1.00 83.81 96 PRO A O 1
ATOM 734 N N . TYR A 1 97 ? -18.536 -7.240 1.189 1.00 84.06 97 TYR A N 1
ATOM 735 C CA . TYR A 1 97 ? -19.241 -7.318 2.481 1.00 84.06 97 TYR A CA 1
ATOM 736 C C . TYR A 1 97 ? -18.734 -8.397 3.456 1.00 84.06 97 TYR A C 1
ATOM 738 O O . TYR A 1 97 ? -19.426 -8.732 4.419 1.00 84.06 97 TYR A O 1
ATOM 746 N N . GLU A 1 98 ? -17.530 -8.925 3.241 1.00 84.75 98 GLU A N 1
ATOM 747 C CA . GLU A 1 98 ? -16.866 -9.803 4.201 1.00 84.75 98 GLU A CA 1
ATOM 748 C C . GLU A 1 98 ? -16.330 -9.011 5.405 1.00 84.75 98 GLU A C 1
ATOM 750 O O . GLU A 1 98 ? -15.796 -7.909 5.269 1.00 84.75 98 GLU A O 1
ATOM 755 N N . PHE A 1 99 ? -16.461 -9.588 6.602 1.00 84.25 99 PHE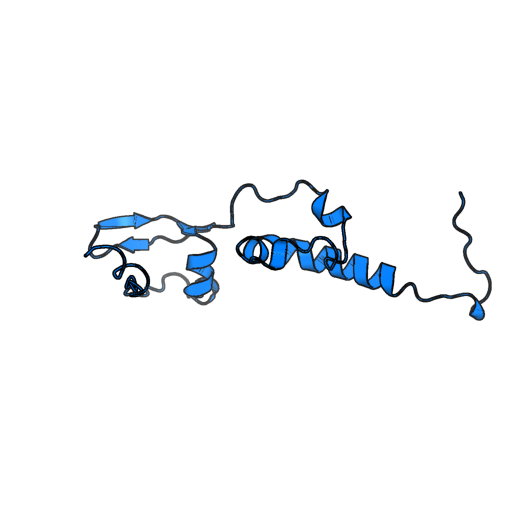 A N 1
ATOM 756 C CA . PHE A 1 99 ? -15.938 -9.011 7.838 1.00 84.25 99 PHE A CA 1
ATOM 757 C C . PHE A 1 99 ? -14.801 -9.874 8.376 1.00 84.25 99 PHE A C 1
ATOM 759 O O . PHE A 1 99 ? -15.013 -11.035 8.724 1.00 84.25 99 PHE A O 1
ATOM 766 N N . GLN A 1 100 ? -13.612 -9.286 8.524 1.00 83.50 100 GLN A N 1
ATOM 767 C CA . GLN A 1 100 ? -12.465 -9.964 9.120 1.00 83.50 100 GLN A CA 1
ATOM 768 C C . GLN A 1 100 ? -11.976 -9.235 10.374 1.00 83.50 100 GLN A C 1
ATOM 770 O O . GLN A 1 100 ? -11.590 -8.068 10.341 1.00 83.50 100 GLN A O 1
ATOM 775 N N . GLY A 1 101 ? -11.972 -9.948 11.501 1.00 86.38 101 GLY A N 1
ATOM 776 C CA . GLY A 1 101 ? -11.378 -9.469 12.745 1.00 86.38 101 GLY A CA 1
ATOM 777 C C . GLY A 1 101 ? -9.873 -9.723 12.766 1.00 86.38 101 GLY A C 1
ATOM 778 O O . GLY A 1 101 ? -9.434 -10.857 12.583 1.00 86.38 101 GLY A O 1
ATOM 779 N N . MET A 1 102 ? -9.076 -8.687 13.030 1.00 82.88 102 MET A N 1
ATOM 780 C CA . MET A 1 102 ? -7.617 -8.796 13.110 1.00 82.88 102 MET A CA 1
ATOM 781 C C . MET A 1 102 ? -7.098 -8.259 14.439 1.00 82.88 102 MET A C 1
ATOM 783 O O . MET A 1 102 ? -7.512 -7.202 14.910 1.00 82.88 102 MET A O 1
ATOM 787 N N . THR A 1 103 ? -6.155 -8.985 15.040 1.00 86.44 103 THR A N 1
ATOM 788 C CA . THR A 1 103 ? -5.457 -8.536 16.250 1.00 86.44 103 THR A CA 1
ATOM 789 C C . THR A 1 103 ? -4.063 -8.057 15.876 1.00 86.44 103 THR A C 1
ATOM 791 O O . THR A 1 103 ? -3.184 -8.862 15.577 1.00 86.44 103 THR A O 1
ATOM 794 N N . ILE A 1 104 ? -3.849 -6.745 15.925 1.00 83.12 104 ILE A N 1
ATOM 795 C CA . ILE A 1 104 ? -2.539 -6.138 15.684 1.00 83.12 104 ILE A CA 1
ATOM 796 C C . ILE A 1 104 ? -1.794 -6.067 17.018 1.00 83.12 104 ILE A C 1
ATOM 798 O O . ILE A 1 104 ? -2.289 -5.489 17.985 1.00 83.12 104 ILE A O 1
ATOM 802 N N . LYS A 1 105 ? -0.599 -6.663 17.083 1.00 85.81 105 LYS A N 1
ATOM 803 C CA . LYS A 1 105 ? 0.289 -6.583 18.250 1.00 85.81 105 LYS A CA 1
ATOM 804 C C . LYS A 1 105 ? 1.586 -5.901 17.847 1.00 85.81 105 LYS A C 1
ATOM 806 O O . LYS A 1 105 ? 2.283 -6.379 16.955 1.00 85.81 105 LYS A O 1
ATOM 811 N N . LEU A 1 106 ? 1.927 -4.812 18.531 1.00 82.12 106 LEU A N 1
ATOM 812 C CA . LEU A 1 106 ? 3.246 -4.209 18.397 1.00 82.12 106 LEU A CA 1
ATOM 813 C C . LEU A 1 106 ? 4.274 -5.149 19.034 1.00 82.12 106 LEU A C 1
ATOM 815 O O . LEU A 1 106 ? 4.256 -5.374 20.245 1.00 82.12 106 LEU A O 1
ATOM 819 N N . LYS A 1 107 ? 5.176 -5.702 18.225 1.00 80.88 107 LYS A N 1
ATOM 820 C CA . LYS A 1 107 ? 6.341 -6.418 18.740 1.00 80.88 107 LYS A CA 1
ATOM 821 C C . LYS A 1 107 ? 7.413 -5.388 19.092 1.00 80.88 107 LYS A C 1
ATOM 823 O O . LYS A 1 107 ? 8.096 -4.878 18.212 1.00 80.88 107 LYS A O 1
ATOM 828 N N . LEU A 1 108 ? 7.542 -5.068 20.377 1.00 81.19 108 LEU A N 1
ATOM 829 C CA . LEU A 1 108 ? 8.683 -4.311 20.893 1.00 81.19 108 LEU A CA 1
ATOM 830 C C . LEU A 1 108 ? 9.917 -5.216 20.858 1.00 81.19 108 LEU A C 1
ATOM 832 O O . LEU A 1 108 ? 10.056 -6.112 21.692 1.00 81.19 108 LEU A O 1
ATOM 836 N N . ASP A 1 109 ? 10.787 -5.014 19.871 1.00 66.62 109 ASP A N 1
ATOM 837 C CA . ASP A 1 109 ? 12.056 -5.733 19.812 1.00 66.62 109 ASP A CA 1
ATOM 838 C C . ASP A 1 109 ? 13.021 -5.168 20.861 1.00 66.62 109 ASP A C 1
ATOM 840 O O . ASP A 1 109 ? 13.236 -3.960 20.973 1.00 66.62 109 ASP A O 1
ATOM 844 N N . ARG A 1 110 ? 13.586 -6.062 21.676 1.00 55.62 110 ARG A N 1
ATOM 845 C CA . ARG A 1 110 ? 14.343 -5.754 22.901 1.00 55.62 110 ARG A CA 1
ATOM 846 C C . ARG A 1 110 ? 15.769 -5.226 22.646 1.00 55.62 110 ARG A C 1
ATOM 848 O O . ARG A 1 110 ? 16.657 -5.468 23.454 1.00 55.62 110 ARG A O 1
ATOM 855 N N . PHE A 1 111 ? 16.011 -4.507 21.551 1.00 57.06 111 PHE A N 1
ATOM 856 C CA . PHE A 1 111 ? 17.368 -4.117 21.135 1.00 57.06 111 PHE A CA 1
ATOM 857 C C . PHE A 1 111 ? 17.846 -2.732 21.614 1.00 57.06 111 PHE A C 1
ATOM 859 O O . PHE A 1 111 ? 19.007 -2.404 21.400 1.00 57.06 111 PHE A O 1
ATOM 866 N N . HIS A 1 112 ? 17.026 -1.945 22.325 1.00 52.72 112 HIS A N 1
ATOM 867 C CA . HIS A 1 112 ? 17.418 -0.594 22.779 1.00 52.72 112 HIS A CA 1
ATOM 868 C C . HIS A 1 112 ? 17.388 -0.339 24.299 1.00 52.72 112 HIS A C 1
ATOM 870 O O . HIS A 1 112 ? 17.626 0.786 24.724 1.00 52.72 112 HIS A O 1
ATOM 876 N N . LEU A 1 113 ? 17.177 -1.356 25.145 1.00 51.75 113 LEU A N 1
ATOM 877 C CA . LEU A 1 113 ? 17.134 -1.187 26.613 1.00 51.75 113 LEU A CA 1
ATOM 878 C C . LEU A 1 113 ? 18.436 -1.580 27.344 1.00 51.75 113 LEU A C 1
ATOM 880 O O . LEU A 1 113 ? 18.389 -1.964 28.507 1.00 51.75 113 LEU A O 1
ATOM 884 N N . GLN A 1 114 ? 19.601 -1.490 26.691 1.00 45.97 114 GLN A N 1
ATOM 885 C CA . GLN A 1 114 ? 20.907 -1.696 27.350 1.00 45.97 114 GLN A CA 1
ATOM 886 C C . GLN A 1 114 ? 21.744 -0.419 27.537 1.00 45.97 114 GLN A C 1
ATOM 888 O O . GLN A 1 114 ? 22.860 -0.505 28.032 1.00 45.97 114 GLN A O 1
ATOM 893 N N . ILE A 1 115 ? 21.221 0.769 27.215 1.00 49.66 115 ILE A N 1
ATOM 894 C CA . ILE A 1 115 ? 21.939 2.038 27.433 1.00 49.66 115 ILE A CA 1
ATOM 895 C C . ILE A 1 115 ? 21.172 2.898 28.442 1.00 49.66 115 ILE A C 1
ATOM 897 O O . ILE A 1 115 ? 20.663 3.960 28.108 1.00 49.66 115 ILE A O 1
ATOM 901 N N . ALA A 1 116 ? 21.016 2.388 29.662 1.00 44.38 116 ALA A N 1
ATOM 902 C CA . ALA A 1 116 ? 20.641 3.175 30.838 1.00 44.38 116 ALA A CA 1
ATOM 903 C C . ALA A 1 116 ? 20.861 2.334 32.106 1.00 44.38 116 ALA A C 1
ATOM 905 O O . ALA A 1 116 ? 19.907 1.805 32.674 1.00 44.38 116 ALA A O 1
ATOM 906 N N . ASN A 1 117 ? 22.122 2.171 32.511 1.00 37.84 117 ASN A N 1
ATOM 907 C CA . ASN A 1 117 ? 22.499 2.012 33.916 1.00 37.84 117 ASN A CA 1
ATOM 908 C C . ASN A 1 117 ? 23.942 2.473 34.118 1.00 37.84 117 ASN A C 1
ATOM 910 O O . ASN A 1 117 ? 24.793 2.035 33.311 1.00 37.84 117 ASN A O 1
#

Organism: NCBI:txid3151616

Foldseek 3Di:
DDDDDDPDPVPDDDPPLVVVLVVLLVVCVVCVLVCVVDPVVVCCPPRSYVVSVVPPPPPPFADWAQDWDADPVPRDIDRTHGPVRCVVVVVVPDDVPDDDDDDDDDDPDPPPPPPDD